Protein AF-A0A3Q2QI87-F1 (afdb_monomer)

Organism: Fundulus heteroclitus (NCBI:txid8078)

Sequence (144 aa):
MAAGAPVEEYPQEIDEQLTTFDSSANAVKAMLEKLMSLSRNDLVQKLDPLDQAKLDLMSVYTLNSLFWMYLVTQGINPREHGIKQELERIRTYMNRVKEITDKKKAARLDKGAASRFLRNALYEPEDKEFKKAASKKQGKKKII

pLDDT: mean 84.16, std 16.53, range [39.22, 97.88]

Solvent-accessible surface area (backbone atoms only — not comparable to full-atom values): 8791 Å² total; per-residue (Å²): 133,83,78,75,75,79,77,83,75,71,66,75,91,48,46,67,58,50,53,52,48,51,56,51,51,51,52,51,48,56,53,49,54,61,55,67,72,51,57,67,70,61,47,65,75,72,43,55,76,68,57,45,53,49,52,53,51,50,50,54,50,50,55,52,50,52,50,43,51,51,33,51,76,71,72,39,64,44,84,82,36,73,61,46,57,54,52,52,53,51,52,54,51,51,51,50,54,48,52,54,54,50,60,72,71,49,89,74,83,55,64,67,60,53,50,51,54,51,52,61,74,69,57,73,79,75,65,67,66,63,63,56,58,59,64,63,65,70,75,75,79,83,84,132

Nearest PDB structures (foldseek):
  5me8-assembly1_B  TM=4.593E-01  e=4.726E+00  Homo sapiens

Foldseek 3Di:
DDDPDPPPDDDPVCVVVVVVVVVVVVVLVVVVVVVVVDDPVVVVVPDDPLVVLVVVLVVQLSVLVVVCVVCVVVVHNCVPPCSVVSNVVSVVSVVVSVVVVVVVVDDDDPPVVVVVVVCVVPDDPDPPVVVVVVVVVVPPPDDD

Secondary structure (DSSP, 8-state):
-PPPPP--PPPGGGHHHHHHHHHHHHHHHHHHHHHHTS-HHHHHHHS-HHHHHHHHHHHHHHHHHHHHHHHHHTT--TTTSTHHHHHHHHHHHHHHHHHHHHHHHSPPP-HHHHHHHHHHHT-PPP-HHHHHHHHHHGGGS---

Mean predicted aligned error: 13.04 Å

Structure (mmCIF, N/CA/C/O backbone):
data_AF-A0A3Q2QI87-F1
#
_entry.id   AF-A0A3Q2QI87-F1
#
loop_
_atom_site.group_PDB
_atom_site.id
_atom_site.type_symbol
_atom_site.label_atom_id
_atom_site.label_alt_id
_atom_site.label_comp_id
_atom_site.label_asym_id
_atom_site.label_entity_id
_atom_site.label_seq_id
_atom_site.pdbx_PDB_ins_code
_atom_site.Cartn_x
_atom_site.Cartn_y
_atom_site.Cartn_z
_atom_site.occupancy
_atom_site.B_iso_or_equiv
_atom_site.auth_seq_id
_atom_site.auth_comp_id
_atom_site.auth_asym_id
_atom_site.auth_atom_id
_atom_site.pdbx_PDB_model_num
ATOM 1 N N . MET A 1 1 ? -27.201 20.442 36.403 1.00 39.25 1 MET A N 1
ATOM 2 C CA . MET A 1 1 ? -25.982 19.700 36.023 1.00 39.25 1 MET A CA 1
ATOM 3 C C . MET A 1 1 ? -26.431 18.339 35.525 1.00 39.25 1 MET A C 1
ATOM 5 O O . MET A 1 1 ? -26.954 17.575 36.322 1.00 39.25 1 MET A O 1
ATOM 9 N N . ALA A 1 2 ? -26.378 18.098 34.214 1.00 39.22 2 ALA A N 1
ATOM 10 C CA . ALA A 1 2 ? -26.765 16.813 33.639 1.00 39.22 2 ALA A CA 1
ATOM 11 C C . ALA A 1 2 ? -25.635 15.812 33.904 1.00 39.22 2 ALA A C 1
ATOM 13 O O . ALA A 1 2 ? -24.506 16.040 33.473 1.00 39.22 2 ALA A O 1
ATOM 14 N N . ALA A 1 3 ? -25.930 14.764 34.672 1.00 44.41 3 ALA A N 1
ATOM 15 C CA . ALA A 1 3 ? -25.030 13.638 34.860 1.00 44.41 3 ALA A CA 1
ATOM 16 C C . ALA A 1 3 ? -24.738 13.028 33.483 1.00 44.41 3 ALA A C 1
ATOM 18 O O . ALA A 1 3 ? -25.669 12.686 32.752 1.00 44.41 3 ALA A O 1
ATOM 19 N N . GLY A 1 4 ? -23.456 12.975 33.113 1.00 47.94 4 GLY A N 1
ATOM 20 C CA . GLY A 1 4 ? -23.013 12.301 31.898 1.00 47.94 4 GLY A CA 1
ATOM 21 C C . GLY A 1 4 ? -23.516 10.864 31.911 1.00 47.94 4 GLY A C 1
ATOM 22 O O . GLY A 1 4 ? -23.443 10.196 32.942 1.00 47.94 4 GLY A O 1
ATOM 23 N N . ALA A 1 5 ? -24.082 10.425 30.787 1.00 51.31 5 ALA A N 1
ATOM 24 C CA . ALA A 1 5 ? -24.484 9.041 30.597 1.00 51.31 5 ALA A CA 1
ATOM 25 C C . ALA A 1 5 ? -23.314 8.109 30.965 1.00 51.31 5 ALA A C 1
ATOM 27 O O . ALA A 1 5 ? -22.164 8.458 30.672 1.00 51.31 5 ALA A O 1
ATOM 28 N N . PRO A 1 6 ? -23.574 6.962 31.618 1.00 51.91 6 PRO A N 1
ATOM 29 C CA . PRO A 1 6 ? -22.526 5.988 31.869 1.00 51.91 6 PRO A CA 1
ATOM 30 C C . PRO A 1 6 ? -21.943 5.595 30.514 1.00 51.91 6 PRO A C 1
ATOM 32 O O . PRO A 1 6 ? -22.684 5.256 29.592 1.00 51.91 6 PRO A O 1
ATOM 35 N N . VAL A 1 7 ? -20.624 5.722 30.379 1.00 63.53 7 VAL A N 1
ATOM 36 C CA . VAL A 1 7 ? -19.892 5.155 29.249 1.00 63.53 7 VAL A CA 1
ATOM 37 C C . VAL A 1 7 ? -20.271 3.678 29.243 1.00 63.53 7 VAL A C 1
ATOM 39 O O . VAL A 1 7 ? -20.019 2.999 30.235 1.00 63.53 7 VAL A O 1
ATOM 42 N N . GLU A 1 8 ? -20.979 3.213 28.211 1.00 64.31 8 GLU A N 1
ATOM 43 C CA . GLU A 1 8 ? -21.250 1.785 28.045 1.00 64.31 8 GLU A CA 1
ATOM 44 C C . GLU A 1 8 ? -19.896 1.098 27.896 1.00 64.31 8 GLU A C 1
ATOM 46 O O . GLU A 1 8 ? -19.255 1.142 26.846 1.00 64.31 8 GLU A O 1
ATOM 51 N N . GLU A 1 9 ? -19.418 0.566 29.012 1.00 80.31 9 GLU A N 1
ATOM 52 C CA . GLU A 1 9 ? -18.152 -0.130 29.106 1.00 80.31 9 GLU A CA 1
ATOM 53 C C . GLU A 1 9 ? -18.317 -1.446 28.345 1.00 80.31 9 GLU A C 1
ATOM 55 O O . GLU A 1 9 ? -19.237 -2.230 28.598 1.00 80.31 9 GLU A O 1
ATOM 60 N N . TYR A 1 10 ? -17.486 -1.638 27.325 1.00 84.62 10 TYR A N 1
ATOM 61 C CA . TYR A 1 10 ? -17.522 -2.843 26.510 1.00 84.62 10 TYR A CA 1
ATOM 62 C C . TYR A 1 10 ? -17.054 -4.068 27.327 1.00 84.62 10 TYR A C 1
ATOM 64 O O . TYR A 1 10 ? -16.393 -3.908 28.356 1.00 84.62 10 TYR A O 1
ATOM 72 N N . PRO A 1 11 ? -17.364 -5.306 26.888 1.00 92.00 11 PRO A N 1
ATOM 73 C CA . PRO A 1 11 ? -16.940 -6.515 27.597 1.00 92.00 11 PRO A CA 1
ATOM 74 C C . PRO A 1 11 ? -15.412 -6.602 27.758 1.00 92.00 11 PRO A C 1
ATOM 76 O O . PRO A 1 11 ? -14.669 -6.351 26.809 1.00 92.00 11 PRO A O 1
ATOM 79 N N . GLN A 1 12 ? -14.923 -6.992 28.939 1.00 89.62 12 GLN A N 1
ATOM 80 C CA . GLN A 1 12 ? -13.478 -7.022 29.227 1.00 89.62 12 GLN A CA 1
ATOM 81 C C . GLN A 1 12 ? -12.705 -7.993 28.321 1.00 89.62 12 GLN A C 1
ATOM 83 O O . GLN A 1 12 ? -11.516 -7.804 28.078 1.00 89.62 12 GLN A O 1
ATOM 88 N N . GLU A 1 13 ? -13.376 -9.004 27.767 1.00 94.25 13 GLU A N 1
ATOM 89 C CA . GLU A 1 13 ? -12.787 -10.001 26.872 1.00 94.25 13 GLU A CA 1
ATOM 90 C C . GLU A 1 13 ? -12.250 -9.398 25.565 1.00 94.25 13 GLU A C 1
ATOM 92 O O . GLU A 1 13 ? -11.391 -10.008 24.925 1.00 94.25 13 GLU A O 1
ATOM 97 N N . ILE A 1 14 ? -12.740 -8.218 25.161 1.00 93.38 14 ILE A N 1
ATOM 98 C CA . ILE A 1 14 ? -12.302 -7.533 23.935 1.00 93.38 14 ILE A CA 1
ATOM 99 C C . ILE A 1 14 ? -11.353 -6.357 24.201 1.00 93.38 14 ILE A C 1
ATOM 101 O O . ILE A 1 14 ? -10.869 -5.744 23.249 1.00 93.38 14 ILE A O 1
ATOM 105 N N . ASP A 1 15 ? -11.046 -6.055 25.466 1.00 93.50 15 ASP A N 1
ATOM 106 C CA . ASP A 1 15 ? -10.223 -4.901 25.853 1.00 93.50 15 ASP A CA 1
ATOM 107 C C . ASP A 1 15 ? -8.828 -4.929 25.216 1.00 93.50 15 ASP A C 1
ATOM 109 O O . ASP A 1 15 ? -8.386 -3.960 24.593 1.00 93.50 15 ASP A O 1
ATOM 113 N N . GLU A 1 16 ? -8.165 -6.086 25.269 1.00 95.38 16 GLU A N 1
ATOM 114 C CA . GLU A 1 16 ? -6.843 -6.275 24.667 1.00 95.38 16 GLU A CA 1
ATOM 115 C C . GLU A 1 16 ? -6.886 -6.093 23.140 1.00 95.38 16 GLU A C 1
ATOM 117 O O . GLU A 1 16 ? -5.997 -5.476 22.542 1.00 95.38 16 GLU A O 1
ATOM 122 N N . GLN A 1 17 ? -7.946 -6.589 22.496 1.00 94.19 17 GLN A N 1
ATOM 123 C CA . GLN A 1 17 ? -8.132 -6.503 21.047 1.00 94.19 17 GLN A CA 1
ATOM 124 C C . GLN A 1 17 ? -8.363 -5.054 20.608 1.00 94.19 17 GLN A C 1
ATOM 126 O O . GLN A 1 17 ? -7.771 -4.610 19.621 1.00 94.19 17 GLN A O 1
ATOM 131 N N . LEU A 1 18 ? -9.180 -4.308 21.356 1.00 93.38 18 LEU A N 1
ATOM 132 C CA . LEU A 1 18 ? -9.460 -2.895 21.105 1.00 93.38 18 LEU A CA 1
ATOM 133 C C . LEU A 1 18 ? -8.225 -2.026 21.343 1.00 93.38 18 LEU A C 1
ATOM 135 O O . LEU A 1 18 ? -7.887 -1.210 20.487 1.00 93.38 18 LEU A O 1
ATOM 139 N N . THR A 1 19 ? -7.498 -2.255 22.437 1.00 95.12 19 THR A N 1
ATOM 140 C CA . THR A 1 19 ? -6.255 -1.533 22.749 1.00 95.12 19 THR A CA 1
ATOM 141 C C . THR A 1 19 ? -5.182 -1.778 21.684 1.00 95.12 19 THR A C 1
ATOM 143 O O . THR A 1 19 ? -4.500 -0.850 21.233 1.00 95.12 19 THR A O 1
ATOM 146 N N . THR A 1 20 ? -5.059 -3.025 21.219 1.00 96.56 20 THR A N 1
ATOM 147 C CA . THR A 1 20 ? -4.142 -3.395 20.131 1.00 96.56 20 THR A CA 1
ATOM 148 C C . THR A 1 20 ? -4.550 -2.746 18.810 1.00 96.56 20 THR A C 1
ATOM 150 O O . THR A 1 20 ? -3.694 -2.250 18.066 1.00 96.56 20 THR A O 1
ATOM 153 N N . PHE A 1 21 ? -5.851 -2.730 18.506 1.00 94.62 21 PHE A N 1
ATOM 154 C CA . PHE A 1 21 ? -6.382 -2.094 17.306 1.00 94.62 21 PHE A CA 1
ATOM 155 C C . PHE A 1 21 ? -6.148 -0.580 17.316 1.00 94.62 21 PHE A C 1
ATOM 157 O O . PHE A 1 21 ? -5.625 -0.061 16.331 1.00 94.62 21 PHE A O 1
ATOM 164 N N . ASP A 1 22 ? -6.448 0.111 18.419 1.00 95.25 22 ASP A N 1
ATOM 165 C CA . ASP A 1 22 ? -6.219 1.553 18.570 1.00 95.25 22 ASP A CA 1
ATOM 166 C C . ASP A 1 22 ? -4.736 1.907 18.399 1.00 95.25 22 ASP A C 1
ATOM 168 O O . ASP A 1 22 ? -4.379 2.758 17.581 1.00 95.25 22 ASP A O 1
ATOM 172 N N . SER A 1 23 ? -3.851 1.166 19.072 1.00 97.56 23 SER A N 1
ATOM 173 C CA . SER A 1 23 ? -2.400 1.343 18.942 1.00 97.56 23 SER A CA 1
ATOM 174 C C . SER A 1 23 ? -1.936 1.177 17.490 1.00 97.56 23 SER A C 1
ATOM 176 O O . SER A 1 23 ? -1.161 1.987 16.970 1.00 97.56 23 SER A O 1
ATOM 178 N N . SER A 1 24 ? -2.446 0.152 16.801 1.00 96.31 24 SER A N 1
ATOM 179 C CA . SER A 1 24 ? -2.123 -0.121 15.396 1.00 96.31 24 SER A CA 1
ATOM 180 C C . SER A 1 24 ? -2.670 0.960 14.458 1.00 96.31 24 SER A C 1
ATOM 182 O O . SER A 1 24 ? -1.966 1.408 13.549 1.00 96.31 24 SER A O 1
ATOM 184 N N . ALA A 1 25 ? -3.902 1.420 14.683 1.00 95.50 25 ALA A N 1
ATOM 185 C CA . ALA A 1 25 ? -4.536 2.478 13.903 1.00 95.50 25 ALA A CA 1
ATOM 186 C C . ALA A 1 25 ? -3.793 3.813 14.062 1.00 95.50 25 ALA A C 1
ATOM 188 O O . ALA A 1 25 ? -3.524 4.494 13.068 1.00 95.50 25 ALA A O 1
ATOM 189 N N . ASN A 1 26 ? -3.377 4.148 15.286 1.00 96.88 26 ASN A N 1
ATOM 190 C CA . ASN A 1 26 ? -2.583 5.338 15.578 1.00 96.88 26 ASN A CA 1
ATOM 191 C C . ASN A 1 26 ? -1.192 5.281 14.927 1.00 96.88 26 ASN A C 1
ATOM 193 O O . ASN A 1 26 ? -0.740 6.278 14.356 1.00 96.88 26 ASN A O 1
ATOM 197 N N . ALA A 1 27 ? -0.543 4.114 14.909 1.00 96.62 27 ALA A N 1
ATOM 198 C CA . ALA A 1 27 ? 0.719 3.930 14.192 1.00 96.62 27 ALA A CA 1
ATOM 199 C C . ALA A 1 27 ? 0.562 4.148 12.673 1.00 96.62 27 ALA A C 1
ATOM 201 O O . ALA A 1 27 ? 1.371 4.848 12.055 1.00 96.62 27 ALA A O 1
ATOM 202 N N . VAL A 1 28 ? -0.499 3.600 12.064 1.00 94.56 28 VAL A N 1
ATOM 203 C CA . VAL A 1 28 ? -0.805 3.811 10.636 1.00 94.56 28 VAL A CA 1
ATOM 204 C C . VAL A 1 28 ? -1.094 5.283 10.344 1.00 94.56 28 VAL A C 1
ATOM 206 O O . VAL A 1 28 ? -0.570 5.820 9.366 1.00 94.56 28 VAL A O 1
ATOM 209 N N . LYS A 1 29 ? -1.869 5.954 11.203 1.00 95.06 29 LYS A N 1
ATOM 210 C CA . LYS A 1 29 ? -2.173 7.385 11.085 1.00 95.06 29 LYS A CA 1
ATOM 211 C C . LYS A 1 29 ? -0.899 8.232 11.080 1.00 95.06 29 LYS A C 1
ATOM 213 O O . LYS A 1 29 ? -0.710 9.021 10.158 1.00 95.06 29 LYS A O 1
ATOM 218 N N . ALA A 1 30 ? 0.006 8.012 12.035 1.00 96.06 30 ALA A N 1
ATOM 219 C CA . ALA A 1 30 ? 1.268 8.749 12.115 1.00 96.06 30 ALA A CA 1
ATOM 220 C C . ALA A 1 30 ? 2.145 8.555 10.861 1.00 96.06 30 ALA A C 1
ATOM 222 O O . ALA A 1 30 ? 2.745 9.505 10.351 1.00 96.06 30 ALA A O 1
ATOM 223 N N . MET A 1 31 ? 2.200 7.331 10.320 1.00 92.62 31 MET A N 1
ATOM 224 C CA . MET A 1 31 ? 2.911 7.064 9.064 1.00 92.62 31 MET A CA 1
ATOM 225 C C . MET A 1 31 ? 2.271 7.782 7.871 1.00 92.62 31 MET A C 1
ATOM 227 O O . MET A 1 31 ? 2.989 8.328 7.030 1.00 92.62 31 MET A O 1
ATOM 231 N N . LEU A 1 32 ? 0.938 7.798 7.797 1.00 91.75 32 LEU A N 1
ATOM 232 C CA . LEU A 1 32 ? 0.211 8.444 6.708 1.00 91.75 32 LEU A CA 1
ATOM 233 C C . LEU A 1 32 ? 0.364 9.968 6.752 1.00 91.75 32 LEU A C 1
ATOM 235 O O . LEU A 1 32 ? 0.616 10.571 5.714 1.00 91.75 32 LEU A O 1
ATOM 239 N N . GLU A 1 33 ? 0.306 10.584 7.932 1.00 93.19 33 GLU A N 1
ATOM 240 C CA . GLU A 1 33 ? 0.552 12.022 8.112 1.00 93.19 33 GLU A CA 1
ATOM 241 C C . GLU A 1 33 ? 1.955 12.418 7.633 1.00 93.19 33 GLU A C 1
ATOM 243 O O . GLU A 1 33 ? 2.123 13.405 6.913 1.00 93.19 33 GLU A O 1
ATOM 248 N N . LYS A 1 34 ? 2.968 11.600 7.946 1.00 91.06 34 LYS A N 1
ATOM 249 C CA . LYS A 1 34 ? 4.331 11.796 7.436 1.00 91.06 34 LYS A CA 1
ATOM 250 C C . LYS A 1 34 ? 4.415 11.646 5.915 1.00 91.06 34 LYS A C 1
ATOM 252 O O . LYS A 1 34 ? 5.183 12.362 5.283 1.00 91.06 34 LYS A O 1
ATOM 257 N N . LEU A 1 35 ? 3.667 10.719 5.321 1.00 86.50 35 LEU A N 1
ATOM 258 C CA . LEU A 1 35 ? 3.641 10.552 3.867 1.00 86.50 35 LEU A CA 1
ATOM 259 C C . LEU A 1 35 ? 2.933 11.730 3.183 1.00 86.50 35 LEU A C 1
ATOM 261 O O . LEU A 1 35 ? 3.396 12.209 2.153 1.00 86.50 35 LEU A O 1
ATOM 265 N N . MET A 1 36 ? 1.831 12.208 3.763 1.00 87.88 36 MET A N 1
ATOM 266 C CA . MET A 1 36 ? 1.023 13.309 3.233 1.00 87.88 36 MET A CA 1
ATOM 267 C C . MET A 1 36 ? 1.687 14.680 3.388 1.00 87.88 36 MET A C 1
ATOM 269 O O . MET A 1 36 ? 1.361 15.590 2.630 1.00 87.88 36 MET A O 1
ATOM 273 N N . SER A 1 37 ? 2.625 14.840 4.327 1.00 90.00 37 SER A N 1
ATOM 274 C CA . SER A 1 37 ? 3.416 16.071 4.451 1.00 90.00 37 SER A CA 1
ATOM 275 C C . SER A 1 37 ? 4.458 16.237 3.337 1.00 90.00 37 SER A C 1
ATOM 277 O O . SER A 1 37 ? 4.995 17.330 3.152 1.00 90.00 37 SER A O 1
ATOM 279 N N . LEU A 1 38 ? 4.730 15.183 2.560 1.00 85.44 38 LEU A N 1
ATOM 280 C CA . LEU A 1 38 ? 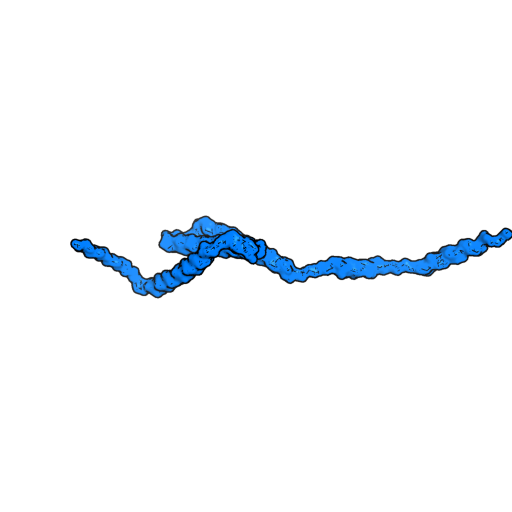5.607 15.241 1.395 1.00 85.44 38 LEU A CA 1
ATOM 281 C C . LEU A 1 38 ? 4.841 15.759 0.169 1.00 85.44 38 LEU A C 1
ATOM 283 O O . LEU A 1 38 ? 3.793 15.238 -0.208 1.00 85.44 38 LEU A O 1
ATOM 287 N N . SER A 1 39 ? 5.409 16.754 -0.513 1.00 83.62 39 SER A N 1
ATOM 288 C CA . SER A 1 39 ? 4.892 17.247 -1.794 1.00 83.62 39 SER A CA 1
ATOM 289 C C . SER A 1 39 ? 4.967 16.151 -2.867 1.00 83.62 39 SER A C 1
ATOM 291 O O . SER A 1 39 ? 6.043 15.621 -3.158 1.00 83.62 39 SER A O 1
ATOM 293 N N . ARG A 1 40 ? 3.833 15.835 -3.515 1.00 79.56 40 ARG A N 1
ATOM 294 C CA . A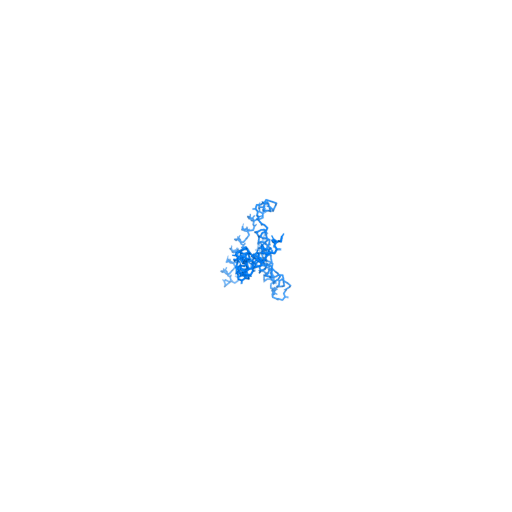RG A 1 40 ? 3.807 14.905 -4.663 1.00 79.56 40 ARG A CA 1
ATOM 295 C C . ARG A 1 40 ? 4.699 15.380 -5.810 1.00 79.56 40 ARG A C 1
ATOM 297 O O . ARG A 1 40 ? 5.345 14.552 -6.443 1.00 79.56 40 ARG A O 1
ATOM 304 N N . ASN A 1 41 ? 4.766 16.689 -6.055 1.00 80.25 41 ASN A N 1
ATOM 305 C CA . ASN A 1 41 ? 5.624 17.248 -7.103 1.00 80.25 41 ASN A CA 1
ATOM 306 C C . ASN A 1 41 ? 7.106 16.973 -6.814 1.00 80.25 41 ASN A C 1
ATOM 308 O O . ASN A 1 41 ? 7.852 16.596 -7.716 1.00 80.25 41 ASN A O 1
ATOM 312 N N . ASP A 1 42 ? 7.512 17.067 -5.548 1.00 79.25 42 ASP A N 1
ATOM 313 C CA . ASP A 1 42 ? 8.890 16.801 -5.128 1.00 79.25 42 ASP A CA 1
ATOM 314 C C . ASP A 1 42 ? 9.239 15.316 -5.276 1.00 79.25 42 ASP A C 1
ATOM 316 O O . ASP A 1 42 ? 10.371 14.975 -5.618 1.00 79.25 42 ASP A O 1
ATOM 320 N N . LEU A 1 43 ? 8.273 14.424 -5.033 1.00 77.81 43 LEU A N 1
ATOM 321 C CA . LEU A 1 43 ? 8.444 12.980 -5.206 1.00 77.81 43 LEU A CA 1
ATOM 322 C C . LEU A 1 43 ? 8.588 12.596 -6.684 1.00 77.81 43 LEU A C 1
ATOM 324 O O . LEU A 1 43 ? 9.476 11.813 -7.017 1.00 77.81 43 LEU A O 1
ATOM 328 N N . VAL A 1 44 ? 7.778 13.180 -7.574 1.00 76.25 44 VAL A N 1
ATOM 329 C CA . VAL A 1 44 ? 7.848 12.927 -9.027 1.00 76.25 44 VAL A CA 1
ATOM 330 C C . VAL A 1 44 ? 9.192 13.368 -9.613 1.00 76.25 44 VAL A C 1
ATOM 332 O O . VAL A 1 44 ? 9.703 12.719 -10.521 1.00 76.25 44 VAL A O 1
ATOM 335 N N . GLN A 1 45 ? 9.805 14.430 -9.082 1.00 81.50 45 GLN A N 1
ATOM 336 C CA . GLN A 1 45 ? 11.132 14.855 -9.539 1.00 81.50 45 GLN A CA 1
ATOM 337 C C . GLN A 1 45 ? 12.283 13.988 -9.010 1.00 81.50 45 GLN A C 1
ATOM 339 O O . GLN A 1 45 ? 13.335 13.928 -9.642 1.00 81.50 45 GLN A O 1
ATOM 344 N N . LYS A 1 46 ? 12.112 13.329 -7.857 1.00 86.62 46 LYS A N 1
ATOM 345 C CA . LYS A 1 46 ? 13.185 12.575 -7.183 1.00 86.62 46 LYS A CA 1
ATOM 346 C C . LYS A 1 46 ? 13.187 11.080 -7.497 1.00 86.62 46 LYS A C 1
ATOM 348 O O . LYS A 1 46 ? 14.232 10.447 -7.373 1.00 86.62 46 LYS A O 1
ATOM 353 N N . LEU A 1 47 ? 12.037 10.508 -7.850 1.00 89.06 47 LEU A N 1
ATOM 354 C CA . LEU A 1 47 ? 11.875 9.069 -8.056 1.00 89.06 47 LEU A CA 1
ATOM 355 C C . LEU A 1 47 ? 11.948 8.699 -9.536 1.00 89.06 47 LEU A C 1
ATOM 357 O O . LEU A 1 47 ? 11.411 9.408 -10.388 1.00 89.06 47 LEU A O 1
ATOM 361 N N . ASP A 1 48 ? 12.550 7.548 -9.840 1.00 91.69 48 ASP A N 1
ATOM 362 C CA . ASP A 1 48 ? 12.464 6.979 -11.183 1.00 91.69 48 ASP A CA 1
ATOM 363 C C . ASP A 1 48 ? 11.021 6.495 -11.472 1.00 91.69 48 ASP A C 1
ATOM 365 O O . ASP A 1 48 ? 10.229 6.284 -10.547 1.00 91.69 48 ASP A O 1
ATOM 369 N N . PRO A 1 49 ? 10.631 6.305 -12.746 1.00 92.19 49 PRO A N 1
ATOM 370 C CA . PRO A 1 49 ? 9.258 5.917 -13.078 1.00 92.19 49 PRO A CA 1
ATOM 371 C C . PRO A 1 49 ? 8.797 4.605 -12.422 1.00 92.19 49 PRO A C 1
ATOM 373 O O . PRO A 1 49 ? 7.606 4.412 -12.177 1.00 92.19 49 PRO A O 1
ATOM 376 N N . LEU A 1 50 ? 9.726 3.686 -12.143 1.00 92.06 50 LEU A N 1
ATOM 377 C CA . LEU A 1 50 ? 9.406 2.400 -11.530 1.00 92.06 50 LEU A CA 1
ATOM 378 C C . LEU A 1 50 ? 9.114 2.556 -10.034 1.00 92.06 50 LEU A C 1
ATOM 380 O O . LEU A 1 50 ? 8.188 1.928 -9.522 1.00 92.06 50 LEU A O 1
ATOM 384 N N . ASP A 1 51 ? 9.877 3.393 -9.340 1.00 91.88 51 ASP A N 1
ATOM 385 C CA . ASP A 1 51 ? 9.682 3.700 -7.930 1.00 91.88 51 ASP A CA 1
ATOM 386 C C . ASP A 1 51 ? 8.444 4.578 -7.712 1.00 91.88 51 ASP A C 1
ATOM 388 O O . ASP A 1 51 ? 7.714 4.354 -6.744 1.00 91.88 51 ASP A O 1
ATOM 392 N N . GLN A 1 52 ? 8.115 5.472 -8.652 1.00 92.31 52 GLN A N 1
ATOM 393 C CA . GLN A 1 52 ? 6.823 6.173 -8.668 1.00 92.31 52 GLN A CA 1
ATOM 394 C C . GLN A 1 52 ? 5.652 5.185 -8.763 1.00 92.31 52 GLN A C 1
ATOM 396 O O . GLN A 1 52 ? 4.739 5.228 -7.940 1.00 92.31 52 GLN A O 1
ATOM 401 N N . ALA A 1 53 ? 5.713 4.228 -9.696 1.00 93.38 53 ALA A N 1
ATOM 402 C CA . ALA A 1 53 ? 4.668 3.216 -9.846 1.00 93.38 53 ALA A CA 1
ATOM 403 C C . ALA A 1 53 ? 4.495 2.349 -8.584 1.00 93.38 53 ALA A C 1
ATOM 405 O O . ALA A 1 53 ? 3.370 2.008 -8.215 1.00 93.38 53 ALA A O 1
ATOM 406 N N . LYS A 1 54 ? 5.593 2.004 -7.894 1.00 93.25 54 LYS A N 1
ATOM 407 C CA . LYS A 1 54 ? 5.525 1.308 -6.597 1.00 93.25 54 LYS A CA 1
ATOM 408 C C . LYS A 1 54 ? 4.844 2.170 -5.539 1.00 93.25 54 LYS A C 1
ATOM 410 O O . LYS A 1 54 ? 3.977 1.662 -4.832 1.00 93.25 54 LYS A O 1
ATOM 415 N N . LEU A 1 55 ? 5.218 3.445 -5.433 1.00 91.62 55 LEU A N 1
ATOM 416 C CA . LEU A 1 55 ? 4.647 4.371 -4.456 1.00 91.62 55 LEU A CA 1
ATOM 417 C C . LEU A 1 55 ? 3.142 4.572 -4.679 1.00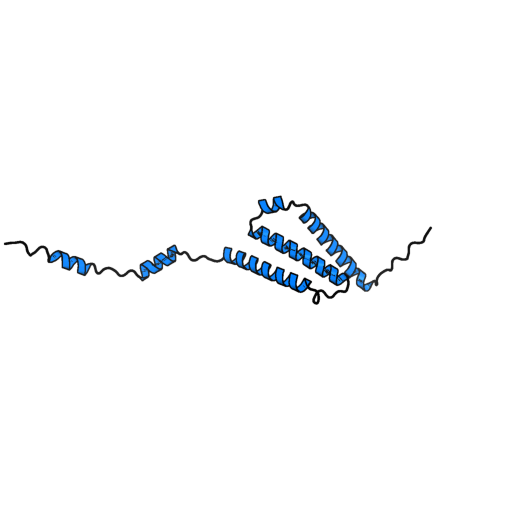 91.62 55 LEU A C 1
ATOM 419 O O . LEU A 1 55 ?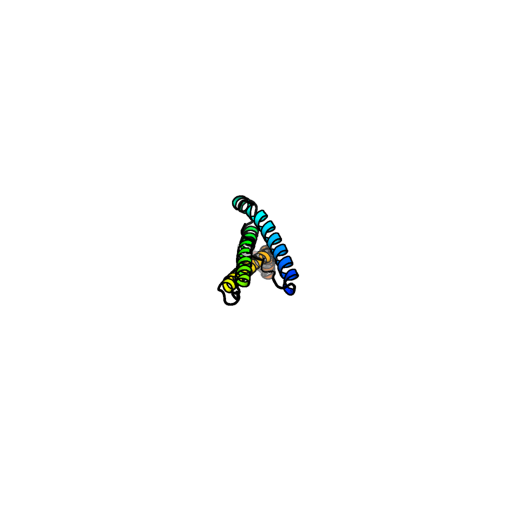 2.368 4.502 -3.722 1.00 91.62 55 LEU A O 1
ATOM 423 N N . ASP A 1 56 ? 2.708 4.743 -5.927 1.00 92.19 56 ASP A N 1
ATOM 424 C CA . ASP A 1 56 ? 1.287 4.867 -6.259 1.00 92.19 56 ASP A CA 1
ATOM 425 C C . ASP A 1 56 ? 0.520 3.571 -5.965 1.00 92.19 56 ASP A C 1
ATOM 427 O O . ASP A 1 56 ? -0.554 3.618 -5.360 1.00 92.19 56 ASP A O 1
ATOM 431 N N . LEU A 1 57 ? 1.086 2.402 -6.290 1.00 95.31 57 LEU A N 1
ATOM 432 C CA . LEU A 1 57 ? 0.470 1.117 -5.942 1.00 95.31 57 LEU A CA 1
ATOM 433 C C . LEU A 1 57 ? 0.352 0.912 -4.434 1.00 95.31 57 LEU A C 1
ATOM 435 O O . LEU A 1 57 ? -0.692 0.455 -3.969 1.00 95.31 57 LEU A O 1
ATOM 439 N N . MET A 1 58 ? 1.384 1.262 -3.663 1.00 92.50 58 MET A N 1
ATOM 440 C CA . MET A 1 58 ? 1.323 1.205 -2.202 1.00 92.50 58 MET A CA 1
ATOM 441 C C . MET A 1 58 ? 0.281 2.174 -1.642 1.00 92.50 58 MET A C 1
ATOM 443 O O . MET A 1 58 ? -0.448 1.810 -0.720 1.00 92.50 58 MET A O 1
ATOM 447 N N . SER A 1 59 ? 0.157 3.368 -2.224 1.00 92.38 59 SER A N 1
ATOM 448 C CA . SER A 1 59 ? -0.840 4.363 -1.816 1.00 92.38 59 SER A CA 1
ATOM 449 C C . SER A 1 59 ? -2.262 3.836 -2.024 1.00 92.38 59 SER A C 1
ATOM 451 O O . SER A 1 59 ? -3.069 3.826 -1.095 1.00 92.38 59 SER A O 1
ATOM 453 N N . VAL A 1 60 ? -2.559 3.321 -3.221 1.00 95.19 60 VAL A N 1
ATOM 454 C CA . VAL A 1 60 ? -3.880 2.761 -3.542 1.00 95.19 60 VAL A CA 1
ATOM 455 C C . VAL A 1 60 ? -4.163 1.501 -2.716 1.00 95.19 60 VAL A C 1
ATOM 457 O O . VAL A 1 60 ? -5.278 1.344 -2.219 1.00 95.19 60 VAL A O 1
ATOM 460 N N . TYR A 1 61 ? -3.172 0.630 -2.505 1.00 95.69 61 TYR A N 1
ATOM 461 C CA . TYR A 1 61 ? -3.313 -0.543 -1.636 1.00 95.69 61 TYR A CA 1
ATOM 462 C C . TYR A 1 61 ? -3.642 -0.161 -0.192 1.00 95.69 61 TYR A C 1
ATOM 464 O O . TYR A 1 61 ? -4.551 -0.739 0.404 1.00 95.69 61 TYR A O 1
ATOM 472 N N . THR A 1 62 ? -2.950 0.842 0.349 1.00 94.19 62 THR A N 1
ATOM 473 C CA . THR A 1 62 ? -3.183 1.349 1.708 1.00 94.19 62 THR A CA 1
ATOM 474 C C . THR A 1 62 ? -4.605 1.884 1.846 1.00 94.19 62 THR A C 1
ATOM 476 O O . THR A 1 62 ? -5.322 1.465 2.750 1.00 94.19 62 THR A O 1
ATOM 479 N N . LEU A 1 63 ? -5.055 2.728 0.912 1.00 94.81 63 LEU A N 1
ATOM 480 C CA . LEU A 1 63 ? -6.416 3.275 0.916 1.00 94.81 63 LEU A CA 1
ATOM 481 C C . LEU A 1 63 ? -7.488 2.177 0.882 1.00 94.81 63 LEU A C 1
ATOM 483 O O . LEU A 1 63 ? -8.425 2.202 1.677 1.00 94.81 63 LEU A O 1
ATOM 487 N N . ASN A 1 64 ? -7.332 1.183 0.005 1.00 96.25 64 ASN A N 1
ATOM 488 C CA . ASN A 1 64 ? -8.289 0.081 -0.100 1.00 96.25 64 ASN A CA 1
ATOM 489 C C . ASN A 1 64 ? -8.261 -0.835 1.134 1.00 96.25 64 ASN A C 1
ATOM 491 O O . ASN A 1 64 ? -9.303 -1.341 1.544 1.00 96.25 64 ASN A O 1
ATOM 495 N N . SER A 1 65 ? -7.096 -1.012 1.759 1.00 95.00 65 SER A N 1
ATOM 496 C CA . SER A 1 65 ? -6.961 -1.779 3.004 1.00 95.00 65 SER A CA 1
ATOM 497 C C . SER A 1 65 ? -7.623 -1.063 4.184 1.00 95.00 65 SER A C 1
ATOM 499 O O . SER A 1 65 ? -8.325 -1.694 4.970 1.00 95.00 65 SER A O 1
ATOM 501 N N . LEU A 1 66 ? -7.467 0.262 4.284 1.00 95.25 66 LEU A N 1
ATOM 502 C CA . LEU A 1 66 ? -8.166 1.083 5.277 1.00 95.25 66 LEU A CA 1
ATOM 503 C C . LEU A 1 66 ? -9.683 1.020 5.084 1.00 95.25 66 LEU A C 1
ATOM 505 O O . LEU A 1 66 ? -10.424 0.849 6.049 1.00 95.25 66 LEU A O 1
ATOM 509 N N . PHE A 1 67 ? -10.145 1.084 3.836 1.00 96.62 67 PHE A N 1
ATOM 510 C CA . PHE A 1 67 ? -11.564 0.952 3.527 1.00 96.62 67 PHE A CA 1
ATOM 511 C C . PHE A 1 67 ? -12.106 -0.450 3.841 1.00 96.62 67 PHE A C 1
ATOM 513 O O . PHE A 1 67 ? -13.202 -0.578 4.378 1.00 96.62 67 PHE A O 1
ATOM 520 N N . TRP A 1 68 ? -11.327 -1.508 3.588 1.00 96.62 68 TRP A N 1
ATOM 521 C CA . TRP A 1 68 ? -11.670 -2.865 4.022 1.00 96.62 68 TRP A CA 1
ATOM 522 C C . TRP A 1 68 ? -11.853 -2.935 5.540 1.00 96.62 68 TRP A C 1
ATOM 524 O O . TRP A 1 68 ? -12.856 -3.472 6.002 1.00 96.62 68 TRP A O 1
ATOM 534 N N . MET A 1 69 ? -10.917 -2.375 6.315 1.00 95.19 69 MET A N 1
ATOM 535 C CA . MET A 1 69 ? -11.024 -2.325 7.778 1.00 95.19 69 MET A CA 1
ATOM 536 C C . MET A 1 69 ? -12.272 -1.559 8.223 1.00 95.19 69 MET A C 1
ATOM 538 O O . MET A 1 69 ? -12.998 -2.050 9.079 1.00 95.19 69 MET A O 1
ATOM 542 N N . TYR A 1 70 ? -12.574 -0.421 7.595 1.00 96.31 70 TYR A N 1
ATOM 543 C CA . TYR A 1 70 ? -13.805 0.327 7.854 1.00 96.31 70 TYR A CA 1
ATOM 544 C C . TYR A 1 70 ? -15.069 -0.512 7.610 1.00 96.31 70 TYR A C 1
ATOM 546 O O . TYR A 1 70 ? -15.961 -0.532 8.448 1.00 96.31 70 TYR A O 1
ATOM 554 N N . LEU A 1 71 ? -15.146 -1.266 6.511 1.00 97.25 71 LEU A N 1
ATOM 555 C CA . LEU A 1 71 ? -16.296 -2.145 6.264 1.00 97.25 71 LEU A CA 1
ATOM 556 C C . LEU A 1 71 ? -16.464 -3.196 7.369 1.00 97.25 71 LEU A C 1
ATOM 558 O O . LEU A 1 71 ? -17.587 -3.426 7.817 1.00 97.25 71 LEU A O 1
ATOM 562 N N . VAL A 1 72 ? -15.357 -3.775 7.850 1.00 95.25 72 VAL A N 1
ATOM 563 C CA . VAL A 1 72 ? -15.382 -4.722 8.976 1.00 95.25 72 VAL A CA 1
ATOM 564 C C . VAL A 1 72 ? -15.949 -4.062 10.236 1.00 95.25 72 VAL A C 1
ATOM 566 O O . VAL A 1 72 ? -16.774 -4.680 10.904 1.00 95.25 72 VAL A O 1
ATOM 569 N N . THR A 1 73 ? -15.585 -2.810 10.543 1.00 93.31 73 THR A N 1
ATOM 570 C CA . THR A 1 73 ? -16.136 -2.109 11.721 1.00 93.31 73 THR A CA 1
ATOM 571 C C . THR A 1 73 ? -17.614 -1.752 11.574 1.00 93.31 73 THR A C 1
ATOM 573 O O . THR A 1 73 ? -18.307 -1.625 12.577 1.00 93.31 73 THR A O 1
ATOM 576 N N . GLN A 1 74 ? -18.120 -1.634 10.343 1.00 95.94 74 GLN A N 1
ATOM 577 C CA . GLN A 1 74 ? -19.553 -1.474 10.064 1.00 95.94 74 GLN A CA 1
ATOM 578 C C . GLN A 1 74 ? -20.320 -2.810 10.047 1.00 95.94 74 GLN A C 1
ATOM 580 O O . GLN A 1 74 ? -21.509 -2.828 9.735 1.00 95.94 74 GLN A O 1
ATOM 585 N N . GLY A 1 75 ? -19.660 -3.940 10.329 1.00 95.12 75 GLY A N 1
ATOM 586 C CA . GLY A 1 75 ? -20.272 -5.271 10.260 1.00 95.12 75 GLY A CA 1
ATOM 587 C C . GLY A 1 75 ? -20.554 -5.757 8.833 1.00 95.12 75 GLY A C 1
ATOM 588 O O . GLY A 1 75 ? -21.268 -6.740 8.644 1.00 95.12 75 GLY A O 1
ATOM 589 N N . ILE A 1 76 ? -20.000 -5.092 7.815 1.00 96.50 76 ILE A N 1
ATOM 590 C CA . ILE A 1 76 ? -20.162 -5.463 6.407 1.00 96.50 76 ILE A CA 1
ATOM 591 C C . ILE A 1 76 ? -19.051 -6.441 6.031 1.00 96.50 76 ILE A C 1
ATOM 593 O O . ILE A 1 76 ? -17.869 -6.121 6.153 1.00 96.50 76 ILE A O 1
ATOM 597 N N . ASN A 1 77 ? -19.412 -7.617 5.508 1.00 95.06 77 ASN A N 1
ATOM 598 C CA . ASN A 1 77 ? -18.438 -8.591 5.015 1.00 95.06 77 ASN A CA 1
ATOM 599 C C . ASN A 1 77 ? -17.725 -8.053 3.757 1.00 95.06 77 ASN A C 1
ATOM 601 O O . ASN A 1 77 ? -18.319 -8.025 2.673 1.00 95.06 77 ASN A O 1
ATOM 605 N N . PRO A 1 78 ? -16.430 -7.695 3.816 1.00 94.25 78 PRO A N 1
ATOM 606 C CA . PRO A 1 78 ? -15.778 -7.060 2.675 1.00 94.25 78 PRO A CA 1
ATOM 607 C C . PRO A 1 78 ? -15.518 -8.038 1.517 1.00 94.25 78 PRO A C 1
ATOM 609 O O . PRO A 1 78 ? -15.239 -7.616 0.396 1.00 94.25 78 PRO A O 1
ATOM 612 N N . ARG A 1 79 ? -15.630 -9.355 1.758 1.00 92.12 79 ARG A N 1
ATOM 613 C CA . ARG A 1 79 ? -15.511 -10.386 0.712 1.00 92.12 79 ARG A CA 1
ATOM 614 C C . ARG A 1 79 ? -16.694 -10.392 -0.254 1.00 92.12 79 ARG A C 1
ATOM 616 O O . ARG A 1 79 ? -16.532 -10.865 -1.379 1.00 92.12 79 ARG A O 1
ATOM 623 N N . GLU A 1 80 ? -17.840 -9.890 0.192 1.00 94.06 80 GLU A N 1
ATOM 624 C CA . GLU A 1 80 ? -19.067 -9.730 -0.597 1.00 94.06 80 GLU A CA 1
ATOM 625 C C . GLU A 1 80 ? -19.192 -8.311 -1.174 1.00 94.06 80 GLU A C 1
ATOM 627 O O . GLU A 1 80 ? -20.015 -8.058 -2.049 1.00 94.06 80 GLU A O 1
ATOM 632 N N . HIS A 1 81 ? -18.332 -7.391 -0.734 1.00 94.88 81 HIS A N 1
ATOM 633 C CA . HIS A 1 81 ? -18.275 -6.020 -1.218 1.00 94.88 81 HIS A CA 1
ATOM 634 C C . HIS A 1 81 ? -17.353 -5.886 -2.448 1.00 94.88 81 HIS A C 1
ATOM 636 O O . HIS A 1 81 ? -16.368 -6.615 -2.609 1.00 94.88 81 HIS A O 1
ATOM 642 N N . GLY A 1 82 ? -17.609 -4.886 -3.302 1.00 94.94 82 GLY A N 1
ATOM 643 C CA . GLY A 1 82 ? -16.813 -4.606 -4.512 1.00 94.94 82 GLY A CA 1
ATOM 644 C C . GLY A 1 82 ? -15.325 -4.317 -4.254 1.00 94.94 82 GLY A C 1
ATOM 645 O O . GLY A 1 82 ? -14.498 -4.445 -5.153 1.00 94.94 82 GLY A O 1
ATOM 646 N N . ILE A 1 83 ? -14.956 -4.029 -3.002 1.00 95.62 83 ILE A N 1
ATOM 647 C CA . ILE A 1 83 ? -13.569 -3.797 -2.561 1.00 95.62 83 ILE A CA 1
ATOM 648 C C . ILE A 1 83 ? -12.648 -4.988 -2.853 1.00 95.62 83 ILE A C 1
ATOM 650 O O . ILE A 1 83 ? -11.464 -4.811 -3.134 1.00 95.62 83 ILE A O 1
ATOM 654 N N . LYS A 1 84 ? -13.189 -6.213 -2.855 1.00 93.44 84 LYS A N 1
ATOM 655 C CA . LYS A 1 84 ? -12.433 -7.409 -3.232 1.00 93.44 84 LYS A CA 1
ATOM 656 C C . LYS A 1 84 ? -11.903 -7.305 -4.666 1.00 93.44 84 LYS A C 1
ATOM 658 O O . LYS A 1 84 ? -10.757 -7.669 -4.914 1.00 93.44 84 LYS A O 1
ATOM 663 N N . GLN A 1 85 ? -12.708 -6.791 -5.596 1.00 96.19 85 GLN A N 1
ATOM 664 C CA . GLN A 1 85 ? -12.302 -6.627 -6.996 1.00 96.19 85 GLN A CA 1
ATOM 665 C C . GLN A 1 85 ? -11.204 -5.567 -7.132 1.00 96.19 85 GLN A C 1
ATOM 667 O O . GLN A 1 85 ? -10.247 -5.766 -7.880 1.00 96.19 85 GLN A O 1
ATOM 672 N N . GLU A 1 86 ? -11.288 -4.484 -6.357 1.00 96.19 86 GLU A N 1
ATOM 673 C CA . GLU A 1 86 ? -10.248 -3.452 -6.316 1.00 96.19 86 GLU A CA 1
ATOM 674 C C . GLU A 1 86 ? -8.912 -4.012 -5.804 1.00 96.19 86 GLU A C 1
ATOM 676 O O . GLU A 1 86 ? -7.866 -3.757 -6.405 1.00 96.19 86 GLU A O 1
ATOM 681 N N . LEU A 1 87 ? -8.926 -4.855 -4.764 1.00 95.44 87 LEU A N 1
ATOM 682 C CA . LEU A 1 87 ? -7.718 -5.527 -4.269 1.00 95.44 87 LEU A CA 1
ATOM 683 C C . LEU A 1 87 ? -7.110 -6.493 -5.300 1.00 95.44 87 LEU A C 1
ATOM 685 O O . LEU A 1 87 ? -5.888 -6.517 -5.466 1.00 95.44 87 LEU A O 1
ATOM 689 N N . GLU A 1 88 ? -7.930 -7.249 -6.036 1.00 96.25 88 GLU A N 1
ATOM 690 C CA . GLU A 1 88 ? -7.443 -8.103 -7.132 1.00 96.25 88 GLU A CA 1
ATOM 691 C C . GLU A 1 88 ? -6.859 -7.279 -8.292 1.00 96.25 88 GLU A C 1
ATOM 693 O O . GLU A 1 88 ? -5.818 -7.633 -8.865 1.00 96.25 88 GLU A O 1
ATOM 698 N N . ARG A 1 89 ? -7.464 -6.126 -8.600 1.00 97.06 89 ARG A N 1
ATOM 699 C CA . ARG A 1 89 ? -6.931 -5.186 -9.592 1.00 97.06 89 ARG A CA 1
ATOM 700 C C . AR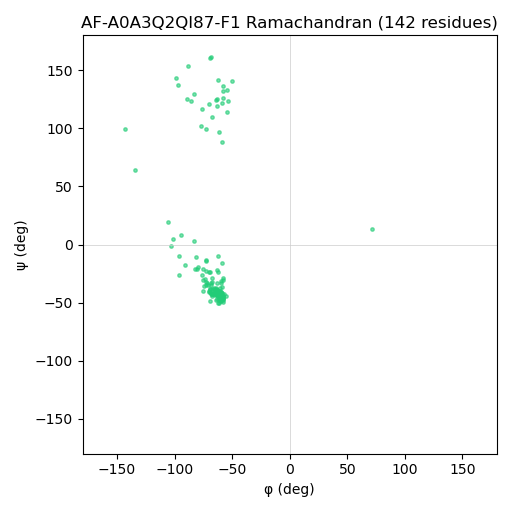G A 1 89 ? -5.555 -4.671 -9.169 1.00 97.06 89 ARG A C 1
ATOM 702 O O . ARG A 1 89 ? -4.618 -4.694 -9.967 1.00 97.06 89 ARG A O 1
ATOM 709 N N . ILE A 1 90 ? -5.402 -4.266 -7.910 1.00 96.81 90 ILE A N 1
ATOM 710 C CA . ILE A 1 90 ? -4.119 -3.807 -7.356 1.00 96.81 90 ILE A CA 1
ATOM 711 C C . ILE A 1 90 ? -3.071 -4.923 -7.409 1.00 96.81 90 ILE A C 1
ATOM 713 O O . ILE A 1 90 ? -1.952 -4.685 -7.866 1.00 96.81 90 ILE A O 1
ATOM 717 N N . ARG A 1 91 ? -3.433 -6.154 -7.020 1.00 96.06 91 ARG A N 1
ATOM 718 C CA . ARG A 1 91 ? -2.541 -7.324 -7.094 1.00 96.06 91 ARG A CA 1
ATOM 719 C C . ARG A 1 91 ? -2.033 -7.561 -8.516 1.00 96.06 91 ARG A C 1
ATOM 721 O O . ARG A 1 91 ? -0.845 -7.814 -8.710 1.00 96.06 91 ARG A O 1
ATOM 728 N N . THR A 1 92 ? -2.910 -7.432 -9.509 1.00 97.88 92 THR A N 1
ATOM 729 C CA . THR A 1 92 ? -2.546 -7.560 -10.928 1.00 97.88 92 THR A CA 1
ATOM 730 C C . THR A 1 92 ? -1.464 -6.549 -11.319 1.00 97.88 92 THR A C 1
ATOM 732 O O . THR A 1 92 ? -0.452 -6.916 -11.922 1.00 97.88 92 THR A O 1
ATOM 735 N N . TYR A 1 93 ? -1.613 -5.287 -10.915 1.00 97.38 93 TYR A N 1
ATOM 736 C CA . TYR A 1 93 ? -0.613 -4.255 -11.195 1.00 97.38 93 TYR A CA 1
ATOM 737 C C . TYR A 1 93 ? 0.684 -4.423 -10.391 1.00 97.38 93 TYR A C 1
ATOM 739 O O .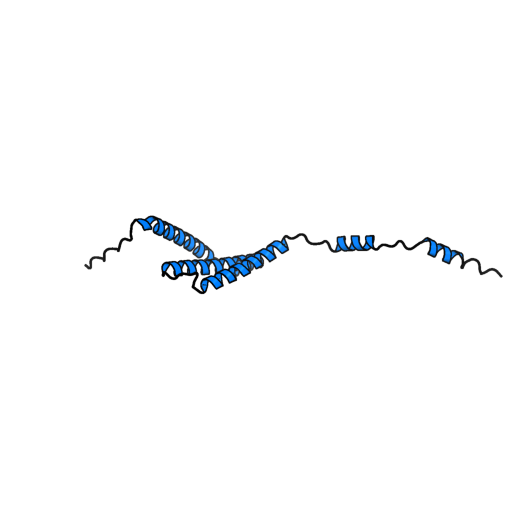 TYR A 1 93 ? 1.766 -4.193 -10.934 1.00 97.38 93 TYR A O 1
ATOM 747 N N . MET A 1 94 ? 0.619 -4.891 -9.141 1.00 95.81 94 MET A N 1
ATOM 748 C CA . MET A 1 94 ? 1.817 -5.241 -8.365 1.00 95.81 94 MET A CA 1
ATOM 749 C C . MET A 1 94 ? 2.624 -6.353 -9.042 1.00 95.81 94 MET A C 1
ATOM 751 O O . MET A 1 94 ? 3.845 -6.237 -9.169 1.00 95.81 94 MET A O 1
ATOM 755 N N . ASN A 1 95 ? 1.953 -7.390 -9.552 1.00 97.00 95 ASN A N 1
ATOM 756 C CA . ASN A 1 95 ? 2.601 -8.443 -10.335 1.00 97.00 95 ASN A CA 1
ATOM 757 C C . ASN A 1 95 ? 3.247 -7.875 -11.602 1.00 97.00 95 ASN A C 1
ATOM 759 O O . ASN A 1 95 ? 4.380 -8.227 -11.926 1.00 97.00 95 ASN A O 1
ATOM 763 N N . ARG A 1 96 ? 2.587 -6.927 -12.275 1.00 96.44 96 ARG A N 1
ATOM 764 C CA . ARG A 1 96 ? 3.156 -6.269 -13.454 1.00 96.44 96 ARG A CA 1
ATOM 765 C C . ARG A 1 96 ? 4.427 -5.477 -13.136 1.00 96.44 96 ARG A C 1
ATOM 767 O O . ARG A 1 96 ? 5.407 -5.575 -13.874 1.00 96.44 96 ARG A O 1
ATOM 774 N N . VAL A 1 97 ? 4.438 -4.720 -12.040 1.00 95.56 97 VAL A N 1
ATOM 775 C CA . VAL A 1 97 ? 5.636 -3.995 -11.579 1.00 95.56 97 VAL A CA 1
ATOM 776 C C . VAL A 1 97 ? 6.760 -4.966 -11.215 1.00 95.56 97 VAL A C 1
ATOM 778 O O . VAL A 1 97 ? 7.921 -4.719 -11.560 1.00 95.56 97 VAL A O 1
ATOM 781 N N . LYS A 1 98 ? 6.429 -6.100 -10.589 1.00 94.56 98 LYS A N 1
ATOM 782 C CA . LYS A 1 98 ? 7.387 -7.170 -10.292 1.00 94.56 98 LYS A CA 1
ATOM 783 C C . LYS A 1 98 ? 8.004 -7.748 -11.569 1.00 94.56 98 LYS A C 1
ATOM 785 O O . LYS A 1 98 ? 9.223 -7.750 -11.693 1.00 94.56 98 LYS A O 1
ATOM 790 N N . GLU A 1 99 ? 7.191 -8.114 -12.561 1.00 95.44 99 GLU A N 1
ATOM 791 C CA . GLU A 1 99 ? 7.675 -8.605 -13.860 1.00 95.44 99 GLU A CA 1
ATOM 792 C C . GLU A 1 99 ? 8.630 -7.621 -14.546 1.00 95.44 99 GLU A C 1
ATOM 794 O O . GLU A 1 99 ? 9.654 -8.024 -15.096 1.00 95.44 99 GLU A O 1
ATOM 799 N N . ILE A 1 100 ? 8.298 -6.326 -14.546 1.00 94.00 100 ILE A N 1
ATOM 800 C CA . ILE A 1 100 ? 9.143 -5.284 -15.147 1.00 94.00 100 ILE A CA 1
ATOM 801 C C . ILE A 1 100 ? 10.476 -5.184 -14.397 1.00 94.00 100 ILE A C 1
ATOM 803 O O . ILE A 1 100 ? 11.537 -5.099 -15.021 1.00 94.00 100 ILE A O 1
ATOM 807 N N . THR A 1 101 ? 10.427 -5.236 -13.066 1.00 92.31 101 THR A N 1
ATOM 808 C CA . THR A 1 101 ? 11.616 -5.207 -12.207 1.00 92.31 101 THR A CA 1
ATOM 809 C C . THR A 1 101 ? 12.521 -6.410 -12.475 1.00 92.31 101 THR A C 1
ATOM 811 O O . THR A 1 101 ? 13.732 -6.248 -12.634 1.00 92.31 101 THR A O 1
ATOM 814 N N . ASP A 1 102 ? 11.943 -7.603 -12.596 1.00 92.38 102 ASP A N 1
ATOM 815 C CA . ASP A 1 102 ? 12.683 -8.843 -12.834 1.00 92.38 102 ASP A CA 1
ATOM 816 C C . ASP A 1 102 ? 13.278 -8.875 -14.248 1.00 92.38 102 ASP A C 1
ATOM 818 O O . ASP A 1 102 ? 14.453 -9.201 -14.424 1.00 92.38 102 ASP A O 1
ATOM 822 N N . LYS A 1 103 ? 12.536 -8.406 -15.261 1.00 90.88 103 LYS A N 1
ATOM 823 C CA . LYS A 1 103 ? 13.051 -8.228 -16.632 1.00 90.88 103 LYS A CA 1
ATOM 824 C C . LYS A 1 103 ? 14.230 -7.258 -16.700 1.00 90.88 103 LYS A C 1
ATOM 826 O O . LYS A 1 103 ? 15.117 -7.444 -17.531 1.00 90.88 103 LYS A O 1
ATOM 831 N N . LYS A 1 104 ? 14.266 -6.232 -15.842 1.00 86.12 104 LYS A N 1
ATOM 832 C CA . LYS A 1 104 ? 15.403 -5.298 -15.755 1.00 86.12 104 LYS A CA 1
ATOM 833 C C . LYS A 1 104 ? 16.664 -5.983 -15.208 1.00 86.12 104 LYS A C 1
ATOM 835 O O . LYS A 1 104 ? 17.759 -5.576 -15.582 1.00 86.12 104 LYS A O 1
ATOM 840 N N . LYS A 1 105 ? 16.512 -7.018 -14.373 1.00 86.50 105 LYS A N 1
ATOM 841 C CA . LYS A 1 105 ? 17.611 -7.808 -13.787 1.00 86.50 105 LYS A CA 1
ATOM 842 C C . LYS A 1 105 ? 18.016 -9.027 -14.624 1.00 86.50 105 LYS A C 1
ATOM 844 O O . LYS A 1 105 ? 19.091 -9.574 -14.403 1.00 86.50 105 LYS A O 1
ATOM 849 N N . ALA A 1 106 ? 17.169 -9.466 -15.553 1.00 85.19 106 ALA A N 1
ATOM 850 C CA . ALA A 1 106 ? 17.424 -10.645 -16.371 1.00 85.19 106 ALA A CA 1
ATOM 851 C C . ALA A 1 106 ? 18.674 -10.483 -17.254 1.00 85.19 106 ALA A C 1
ATOM 853 O O . ALA A 1 106 ? 18.920 -9.419 -17.831 1.00 85.19 106 ALA A O 1
ATOM 854 N N . ALA A 1 107 ? 19.439 -11.571 -17.392 1.00 81.62 107 ALA A N 1
ATOM 855 C CA . ALA A 1 107 ? 20.578 -11.628 -18.299 1.00 81.62 107 ALA A CA 1
ATOM 856 C C . ALA A 1 107 ? 20.122 -11.331 -19.735 1.00 81.62 107 ALA A C 1
ATOM 858 O O . ALA A 1 107 ? 19.134 -11.884 -20.223 1.00 81.62 107 ALA A O 1
ATOM 859 N N . ARG A 1 108 ? 20.839 -10.437 -20.418 1.00 83.50 108 ARG A N 1
ATOM 860 C CA . ARG A 1 108 ? 20.560 -10.085 -21.812 1.00 83.50 108 ARG A CA 1
ATOM 861 C C . ARG A 1 108 ? 21.469 -10.890 -22.727 1.00 83.50 108 ARG A C 1
ATOM 863 O O . ARG A 1 108 ? 22.659 -11.014 -22.458 1.00 83.50 108 ARG A O 1
ATOM 870 N N . LEU A 1 109 ? 20.911 -11.401 -23.824 1.00 84.88 109 LEU A N 1
ATOM 871 C CA . LEU A 1 109 ? 21.708 -12.019 -24.879 1.00 84.88 109 LEU A CA 1
ATOM 872 C C . LEU A 1 109 ? 22.627 -10.963 -25.503 1.00 84.88 109 LEU A C 1
ATOM 874 O O . LEU A 1 109 ? 22.150 -9.944 -26.012 1.00 84.88 109 LEU A O 1
ATOM 878 N N . ASP A 1 110 ? 23.929 -11.236 -25.517 1.00 86.81 110 ASP A N 1
ATOM 879 C CA . ASP A 1 110 ? 24.873 -10.460 -26.312 1.00 86.81 110 ASP A CA 1
ATOM 880 C C . ASP A 1 110 ? 24.670 -10.804 -27.794 1.00 86.81 110 ASP A C 1
ATOM 882 O O . ASP A 1 110 ? 25.136 -11.825 -28.308 1.00 86.81 110 ASP A O 1
ATOM 886 N N . LYS A 1 111 ? 23.935 -9.930 -28.489 1.00 91.62 111 LYS A N 1
ATOM 887 C CA . LYS A 1 111 ? 23.661 -10.057 -29.926 1.00 91.62 111 LYS A CA 1
ATOM 888 C C . LYS A 1 111 ? 24.949 -10.065 -30.756 1.00 91.62 111 LYS A C 1
ATOM 890 O O . LYS A 1 111 ? 24.988 -10.708 -31.804 1.00 91.62 111 LYS A O 1
ATOM 895 N N . GLY A 1 112 ? 25.990 -9.366 -30.301 1.00 89.50 112 GLY A N 1
ATOM 896 C CA . GLY A 1 112 ? 27.296 -9.333 -30.949 1.00 89.50 112 GLY A CA 1
ATOM 897 C C . GLY A 1 112 ? 28.004 -10.678 -30.831 1.00 89.50 112 GLY A C 1
ATOM 898 O O . GLY A 1 112 ? 28.438 -11.228 -31.843 1.00 89.50 112 GLY A O 1
ATOM 899 N N . ALA A 1 113 ? 28.054 -11.252 -29.628 1.00 88.50 113 ALA A N 1
ATOM 900 C CA . ALA A 1 113 ? 28.605 -12.589 -29.411 1.00 88.50 113 ALA A CA 1
ATOM 901 C C . ALA A 1 113 ? 27.836 -13.660 -30.206 1.00 88.50 113 ALA A C 1
ATOM 903 O O . ALA A 1 113 ? 28.452 -14.451 -30.918 1.00 88.50 113 ALA A O 1
ATOM 904 N N . ALA A 1 114 ? 26.499 -13.629 -30.176 1.00 90.44 114 ALA A N 1
ATOM 905 C CA . ALA A 1 114 ? 25.661 -14.539 -30.960 1.00 90.44 114 ALA A CA 1
ATOM 906 C C . ALA A 1 114 ? 25.931 -14.425 -32.474 1.00 90.44 114 ALA A C 1
ATOM 908 O O . ALA A 1 114 ? 26.065 -15.437 -33.160 1.00 90.44 114 ALA A O 1
ATOM 909 N N . SER A 1 115 ? 26.090 -13.200 -32.990 1.00 90.06 115 SER A N 1
ATOM 910 C CA . SER A 1 115 ? 26.440 -12.951 -34.395 1.00 90.06 115 SER A CA 1
ATOM 911 C C . SER A 1 115 ? 27.827 -13.498 -34.758 1.00 90.06 115 SER A C 1
ATOM 913 O O . SER A 1 115 ? 27.999 -14.083 -35.828 1.00 90.06 115 SER A O 1
ATOM 915 N N . ARG A 1 116 ? 28.815 -13.376 -33.858 1.00 93.69 116 ARG A N 1
ATOM 916 C CA . ARG A 1 116 ? 30.161 -13.948 -34.050 1.00 93.69 116 ARG A CA 1
ATOM 917 C C . ARG A 1 116 ? 30.126 -15.474 -34.083 1.00 93.69 116 ARG A C 1
ATOM 919 O O . ARG A 1 116 ? 30.752 -16.056 -34.966 1.00 93.69 116 ARG A O 1
ATOM 926 N N . PHE A 1 117 ? 29.376 -16.107 -33.179 1.00 91.94 117 PHE A N 1
ATOM 927 C CA . PHE A 1 117 ? 29.195 -17.560 -33.194 1.00 91.94 117 PHE A CA 1
ATOM 928 C C . PHE A 1 117 ? 28.548 -18.031 -34.494 1.00 91.94 117 PHE A C 1
ATOM 930 O O . PHE A 1 117 ? 29.059 -18.955 -35.120 1.00 91.94 117 PHE A O 1
ATOM 937 N N . LEU A 1 118 ? 27.491 -17.351 -34.947 1.00 90.19 118 LEU A N 1
ATOM 938 C CA . LEU A 1 118 ? 26.817 -17.692 -36.197 1.00 90.19 118 LEU A CA 1
ATOM 939 C C . LEU A 1 118 ? 27.738 -17.516 -37.413 1.00 90.19 118 LEU A C 1
ATOM 941 O O . LEU A 1 118 ? 27.798 -18.387 -38.274 1.00 90.19 118 LEU A O 1
ATOM 945 N N . ARG A 1 119 ? 28.500 -16.417 -37.467 1.00 88.62 119 ARG A N 1
ATOM 946 C CA . ARG A 1 119 ? 29.443 -16.151 -38.561 1.00 88.62 119 ARG A CA 1
ATOM 947 C C . ARG A 1 119 ? 30.545 -17.203 -38.642 1.00 88.62 119 ARG A C 1
ATOM 949 O O . ARG A 1 119 ? 30.875 -17.615 -39.743 1.00 88.62 119 ARG A O 1
ATOM 956 N N . ASN A 1 120 ? 31.103 -17.622 -37.507 1.00 88.31 120 ASN A N 1
ATOM 957 C CA . ASN A 1 120 ? 32.109 -18.684 -37.493 1.00 88.31 120 ASN A CA 1
ATOM 958 C C . ASN A 1 120 ? 31.508 -20.049 -37.846 1.00 88.31 120 ASN A C 1
ATOM 960 O O . ASN A 1 120 ? 32.155 -20.817 -38.544 1.00 88.31 120 ASN A O 1
ATOM 964 N N . ALA A 1 121 ? 30.292 -20.353 -37.383 1.00 88.81 121 ALA A N 1
ATOM 965 C CA . ALA A 1 121 ? 29.629 -21.624 -37.676 1.00 88.81 121 ALA A CA 1
ATOM 966 C C . ALA A 1 121 ? 29.244 -21.771 -39.159 1.00 88.81 121 ALA A C 1
ATOM 968 O O . ALA A 1 121 ? 29.268 -22.876 -39.685 1.00 88.81 121 ALA A O 1
ATOM 969 N N . LEU A 1 122 ? 28.909 -20.663 -39.827 1.00 85.44 122 LEU A N 1
ATOM 970 C CA . LEU A 1 122 ? 28.579 -20.615 -41.257 1.00 85.44 122 LEU A CA 1
ATOM 971 C C . LEU A 1 122 ? 29.788 -20.262 -42.140 1.00 85.44 122 LEU A C 1
ATOM 973 O O . LEU A 1 122 ? 29.623 -19.975 -43.325 1.00 85.44 122 LEU A O 1
ATOM 977 N N . TYR A 1 123 ? 30.996 -20.210 -41.573 1.00 83.94 123 TYR A N 1
ATOM 978 C CA . TYR A 1 123 ? 32.195 -19.923 -42.348 1.00 83.94 123 TYR A CA 1
ATOM 979 C C . TYR A 1 123 ? 32.610 -21.166 -43.135 1.00 83.94 123 TYR A C 1
ATOM 981 O O . TYR A 1 123 ? 33.232 -22.079 -42.595 1.00 83.94 123 TYR A O 1
ATOM 989 N N . GLU A 1 124 ? 32.300 -21.177 -44.427 1.00 78.75 124 GLU A N 1
ATOM 990 C CA . GLU A 1 124 ? 32.903 -22.110 -45.371 1.00 78.75 124 GLU A CA 1
ATOM 991 C C . GLU A 1 124 ? 34.228 -21.513 -45.874 1.00 78.75 124 GLU A C 1
ATOM 993 O O . GLU A 1 124 ? 34.248 -20.379 -46.372 1.00 78.75 124 GLU A O 1
ATOM 998 N N . PRO A 1 125 ? 35.364 -22.219 -45.731 1.00 71.88 125 PRO A N 1
ATOM 999 C CA . PRO A 1 125 ? 36.598 -21.774 -46.348 1.00 71.88 125 PRO A CA 1
ATOM 1000 C C . PRO A 1 125 ? 36.393 -21.792 -47.864 1.00 71.88 125 PRO A C 1
ATOM 1002 O O . PRO A 1 125 ? 36.143 -22.844 -48.440 1.00 71.88 125 PRO A O 1
ATOM 1005 N N . GLU A 1 126 ? 36.512 -20.636 -48.528 1.00 64.88 126 GLU A N 1
ATOM 1006 C CA . GLU A 1 126 ? 36.654 -20.648 -49.984 1.00 64.88 126 GLU A CA 1
ATOM 1007 C C . GLU A 1 126 ? 37.825 -21.575 -50.322 1.00 64.88 126 GLU A C 1
ATOM 1009 O O . GLU A 1 126 ? 38.942 -21.349 -49.842 1.00 64.88 126 GLU A O 1
ATOM 1014 N N . ASP A 1 127 ? 37.582 -22.593 -51.147 1.00 58.75 127 ASP A N 1
ATOM 1015 C CA . ASP A 1 127 ? 38.616 -23.464 -51.690 1.00 58.75 127 ASP A CA 1
ATOM 1016 C C . ASP A 1 127 ? 39.622 -22.619 -52.491 1.00 58.75 127 ASP A C 1
ATOM 1018 O O . ASP A 1 127 ? 39.520 -22.403 -53.706 1.00 58.75 127 ASP A O 1
ATOM 1022 N N . LYS A 1 128 ? 40.639 -22.107 -51.792 1.00 54.56 128 LYS A N 1
ATOM 1023 C CA . LYS A 1 128 ? 41.726 -21.299 -52.363 1.00 54.56 128 LYS A CA 1
ATOM 1024 C C . LYS A 1 128 ? 42.546 -22.085 -53.394 1.00 54.56 128 LYS A C 1
ATOM 1026 O O . LYS A 1 128 ? 43.347 -21.482 -54.113 1.00 54.56 128 LYS A O 1
ATOM 1031 N N . GLU A 1 129 ? 42.335 -23.396 -53.509 1.00 52.94 129 GLU A N 1
ATOM 1032 C CA . GLU A 1 129 ? 42.931 -24.231 -54.550 1.00 52.94 129 GLU A CA 1
ATOM 1033 C C . GLU A 1 129 ? 42.287 -24.021 -55.932 1.00 52.94 129 GLU A C 1
ATOM 1035 O O . GLU A 1 129 ? 43.015 -23.940 -56.927 1.00 52.94 129 GLU A O 1
ATOM 1040 N N . PHE A 1 130 ? 40.969 -23.786 -56.029 1.00 51.97 130 PHE A N 1
ATOM 1041 C CA . PHE A 1 130 ? 40.315 -23.587 -57.333 1.00 51.97 130 PHE A CA 1
ATOM 1042 C C . PHE A 1 130 ? 40.653 -22.230 -57.973 1.00 51.97 130 PHE A C 1
ATOM 1044 O O . PHE A 1 130 ? 40.807 -22.142 -59.196 1.00 51.97 130 PHE A O 1
ATOM 1051 N N . LYS A 1 131 ? 40.876 -21.174 -57.174 1.00 51.06 131 LYS A N 1
ATOM 1052 C CA . LYS A 1 131 ? 41.268 -19.848 -57.700 1.00 51.06 131 LYS A CA 1
ATOM 1053 C C . LYS A 1 131 ? 42.728 -19.801 -58.192 1.00 51.06 131 LYS A C 1
ATOM 1055 O O . LYS A 1 131 ? 43.019 -19.097 -59.161 1.00 51.06 131 LYS A O 1
ATOM 1060 N N . LYS A 1 132 ? 43.650 -20.594 -57.620 1.00 51.19 132 LYS A N 1
ATOM 1061 C CA . LYS A 1 132 ? 45.050 -20.675 -58.104 1.00 51.19 132 LYS A CA 1
ATOM 1062 C C . LYS A 1 132 ? 45.197 -21.480 -59.403 1.00 51.19 132 LYS A C 1
ATOM 1064 O O . LYS A 1 132 ? 46.072 -21.161 -60.211 1.00 51.19 132 LYS A O 1
ATOM 1069 N N . ALA A 1 133 ? 44.343 -22.478 -59.638 1.00 52.56 133 ALA A N 1
ATOM 1070 C CA . ALA A 1 133 ? 44.368 -23.276 -60.866 1.00 52.56 133 ALA A CA 1
ATOM 1071 C C . ALA A 1 133 ? 43.850 -22.503 -62.098 1.00 52.56 133 ALA A C 1
ATOM 1073 O O . ALA A 1 133 ? 44.399 -22.653 -63.194 1.00 52.56 133 ALA A O 1
ATOM 1074 N N . ALA A 1 134 ? 42.853 -21.625 -61.926 1.00 51.56 134 ALA A N 1
ATOM 1075 C CA . ALA A 1 134 ? 42.302 -20.812 -63.015 1.00 51.56 134 ALA A CA 1
ATOM 1076 C C . ALA A 1 134 ? 43.285 -19.732 -63.514 1.00 51.56 134 ALA A C 1
ATOM 1078 O O . ALA A 1 134 ? 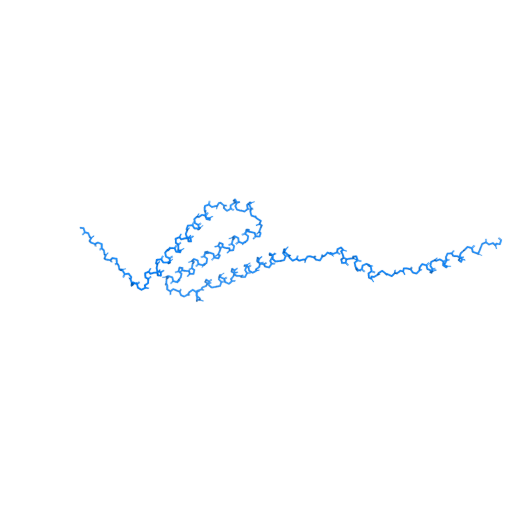43.425 -19.531 -64.722 1.00 51.56 134 ALA A O 1
ATOM 1079 N N . SER A 1 135 ? 44.048 -19.102 -62.612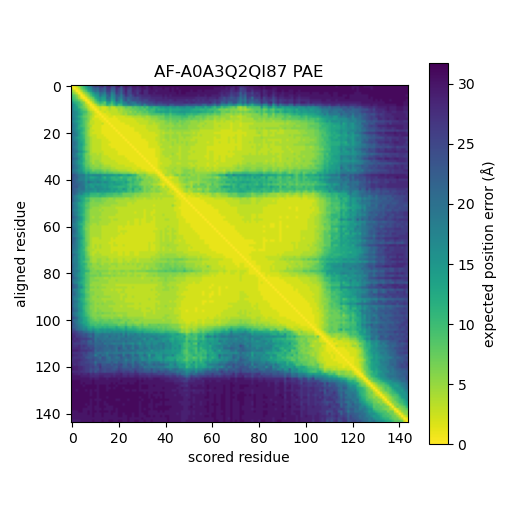 1.00 52.22 135 SER A N 1
ATOM 1080 C CA . SER A 1 135 ? 44.971 -18.015 -62.980 1.00 52.22 135 SER A CA 1
ATOM 1081 C C . SER A 1 135 ? 46.254 -18.491 -63.687 1.00 52.22 135 SER A C 1
ATOM 1083 O O . SER A 1 135 ? 46.876 -17.717 -64.410 1.00 52.22 135 SER A O 1
ATOM 1085 N N . LYS A 1 136 ? 46.649 -19.769 -63.544 1.00 52.44 136 LYS A N 1
ATOM 1086 C CA . LYS A 1 136 ? 47.827 -20.344 -64.235 1.00 52.44 136 LYS A CA 1
ATOM 1087 C C . LYS A 1 136 ? 47.562 -20.763 -65.690 1.00 52.44 136 LYS A C 1
ATOM 1089 O O . LYS A 1 136 ? 48.516 -20.868 -66.460 1.00 52.44 136 LYS A O 1
ATOM 1094 N N . LYS A 1 137 ? 46.304 -20.991 -66.099 1.00 51.44 137 LYS A N 1
ATOM 1095 C CA . LYS A 1 137 ? 45.962 -21.412 -67.478 1.00 51.44 137 LYS A CA 1
ATOM 1096 C C . LYS A 1 137 ? 45.882 -20.256 -68.488 1.00 51.44 137 LYS A C 1
ATOM 1098 O O . LYS A 1 137 ? 46.055 -20.504 -69.677 1.00 51.44 137 LYS A O 1
ATOM 1103 N N . GLN A 1 138 ? 45.687 -19.009 -68.049 1.00 51.97 138 GLN A N 1
ATOM 1104 C CA . GLN A 1 138 ? 45.622 -17.843 -68.950 1.00 51.97 138 GLN A CA 1
ATOM 1105 C C . GLN A 1 138 ? 46.997 -17.318 -69.410 1.00 51.97 138 GLN A C 1
ATOM 1107 O O . GLN A 1 138 ? 47.076 -16.677 -70.452 1.00 51.97 138 GLN A O 1
ATOM 1112 N N . GLY A 1 139 ? 48.095 -17.641 -68.712 1.00 48.59 139 GLY A N 1
ATOM 1113 C CA . GLY A 1 139 ? 49.442 -17.150 -69.054 1.00 48.59 139 GLY A CA 1
ATOM 1114 C C . GLY A 1 139 ? 50.179 -17.901 -70.175 1.00 48.59 139 GLY A C 1
ATOM 1115 O O . GLY A 1 139 ? 51.210 -17.427 -70.635 1.00 48.59 139 GLY A O 1
ATOM 1116 N N .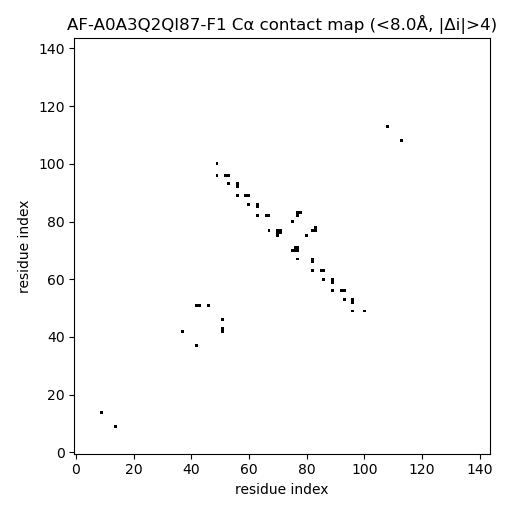 LYS A 1 140 ? 49.685 -19.063 -70.633 1.00 54.09 140 LYS A N 1
ATOM 1117 C CA . LYS A 1 140 ? 50.393 -19.926 -71.610 1.00 54.09 140 LYS A CA 1
ATOM 1118 C C . LYS A 1 140 ? 49.893 -19.834 -73.062 1.00 54.09 140 LYS A C 1
ATOM 1120 O O . LYS A 1 140 ? 50.372 -20.586 -73.900 1.00 54.09 140 LYS A O 1
ATOM 1125 N N . LYS A 1 141 ? 48.951 -18.939 -73.389 1.00 52.41 141 LYS A N 1
ATOM 1126 C CA . LYS A 1 141 ? 48.334 -18.845 -74.734 1.00 52.41 141 LYS A CA 1
ATOM 1127 C C . LYS A 1 141 ? 48.796 -17.657 -75.597 1.00 52.41 141 LYS A C 1
ATOM 1129 O O . LYS A 1 141 ? 48.098 -17.295 -76.537 1.00 52.41 141 LYS A O 1
ATOM 1134 N N . LYS A 1 142 ? 49.947 -17.041 -75.308 1.00 51.03 142 LYS A N 1
ATOM 1135 C CA . LYS A 1 142 ? 50.422 -15.860 -76.053 1.00 51.03 142 LYS A CA 1
ATOM 1136 C C . LYS A 1 142 ? 51.903 -15.959 -76.427 1.00 51.03 142 LYS A C 1
ATOM 1138 O O . LYS A 1 142 ? 52.707 -15.184 -75.932 1.00 51.03 142 LYS A O 1
ATOM 1143 N N . ILE A 1 143 ? 52.250 -16.939 -77.262 1.00 46.81 143 ILE A N 1
ATOM 1144 C CA . ILE A 1 143 ? 53.493 -16.948 -78.049 1.00 46.81 143 ILE A CA 1
ATOM 1145 C C . ILE A 1 143 ? 53.155 -17.565 -79.415 1.00 46.81 143 ILE A C 1
ATOM 1147 O O . ILE A 1 143 ? 53.021 -18.783 -79.521 1.00 46.81 143 ILE A O 1
ATOM 1151 N N . ILE A 1 144 ? 52.951 -16.706 -80.412 1.00 43.84 144 ILE A N 1
ATOM 1152 C CA . ILE A 1 144 ? 53.241 -16.944 -81.833 1.00 43.84 144 ILE A CA 1
ATOM 1153 C C . ILE A 1 144 ? 53.986 -15.694 -82.285 1.00 43.84 144 ILE A C 1
ATOM 1155 O O . ILE A 1 144 ? 53.496 -14.597 -81.922 1.00 43.84 144 ILE A O 1
#

InterPro domains:
  IPR007146 Sas10/Utp3/C1D [PF04000] (18-96)
  IPR011082 Exosome-associated factor Rrp47/DNA strand repair C1D [PTHR15341] (8-140)

Radius of gyration: 36.51 Å; Cα contacts (8 Å, |Δi|>4): 32; chains: 1; bounding box: 80×44×118 Å